Protein AF-A0A7V6NK74-F1 (afdb_monomer)

Nearest PDB structures (foldseek):
  2e28-assembly1_A  TM=9.252E-01  e=3.598E-10  Geobacillus stearothermophilus
  5fbu-assembly1_A  TM=9.248E-01  e=5.656E-10  Listeria monocytogenes serotype 4b str. F2365
  5fbt-assembly1_A  TM=8.851E-01  e=7.324E-10  Listeria monocytogenes serotype 4b str. F2365
  5hv2-assembly1_A  TM=9.355E-01  e=2.059E-09  Listeria monocytogenes
  5hv1-assembly1_A  TM=9.247E-01  e=4.472E-09  Listeria monocytogenes

pLDDT: mean 80.61, std 17.85, range [39.5, 94.06]

Solvent-accessible surface area (backbone atoms only — not comparable to full-atom values): 7538 Å² total; per-residue (Å²): 137,90,80,87,80,83,76,74,73,74,63,70,66,64,67,58,70,73,73,76,75,91,73,60,65,43,83,72,43,53,33,46,53,66,25,61,43,74,44,71,30,33,27,40,64,42,88,51,83,77,42,62,80,69,65,52,73,54,23,27,41,35,31,54,59,80,57,80,67,50,74,81,45,53,89,38,37,55,29,41,38,27,23,50,51,53,84,81,31,74,56,37,52,50,24,57,76,70,71,29,24,18,26,25,39,32,47,94,48,77,86,81,54,57,64,66,41,45,28,38,41,30,12,67,82,10,38,36,27,36,57,60,133

Secondary structure (DSSP, 8-state):
-----------THHHHGGGS--S-EEEEEE-EEEE--EEEEEEEEE-SGGGGGGPPTTPEEEESS--TTHHHHTTT-SEEEESS--TTSHHHHHHHHHT--EEE---S-TTT--TT-EEEEETTTTEEEEE--

Structure (mmCIF, N/CA/C/O backbone):
data_AF-A0A7V6NK74-F1
#
_entry.id   AF-A0A7V6NK74-F1
#
loop_
_atom_site.group_PDB
_atom_site.id
_atom_site.type_symbol
_atom_site.label_atom_id
_atom_site.label_alt_id
_atom_site.label_comp_id
_atom_site.label_asym_id
_atom_site.label_entity_id
_atom_site.label_seq_id
_atom_site.pdbx_PDB_ins_code
_atom_site.Cartn_x
_atom_site.Cartn_y
_atom_site.Cartn_z
_atom_site.occupancy
_atom_site.B_iso_or_equiv
_atom_site.auth_seq_id
_atom_site.auth_comp_id
_atom_site.auth_asym_id
_atom_site.auth_atom_id
_atom_site.pdbx_PDB_model_num
ATOM 1 N N . LEU A 1 1 ? -24.526 -6.956 -35.817 1.00 39.50 1 LEU A N 1
ATOM 2 C CA . LEU A 1 1 ? -23.232 -6.278 -36.028 1.00 39.50 1 LEU A CA 1
ATOM 3 C C . LEU A 1 1 ? -22.996 -5.427 -34.787 1.00 39.50 1 LEU A C 1
ATOM 5 O O . LEU A 1 1 ? -23.604 -4.375 -34.647 1.00 39.50 1 LEU A O 1
ATOM 9 N N . GLU A 1 2 ? -22.285 -5.999 -33.820 1.00 40.97 2 GLU A N 1
ATOM 10 C CA . GLU A 1 2 ? -21.975 -5.400 -32.519 1.00 40.97 2 GLU A CA 1
ATOM 11 C C . GLU A 1 2 ? -20.954 -4.272 -32.681 1.00 40.97 2 GLU A C 1
ATOM 13 O O . GLU A 1 2 ? -19.911 -4.479 -33.297 1.00 40.97 2 GLU A O 1
ATOM 18 N N . ILE A 1 3 ? -21.230 -3.108 -32.092 1.00 43.94 3 ILE A N 1
ATOM 19 C CA . ILE A 1 3 ? -20.191 -2.160 -31.684 1.00 43.94 3 ILE A CA 1
ATOM 20 C C . ILE A 1 3 ? -20.525 -1.739 -30.251 1.00 43.94 3 ILE A C 1
ATOM 22 O O . ILE A 1 3 ? -21.576 -1.166 -29.970 1.00 43.94 3 ILE A O 1
ATOM 26 N N . LEU A 1 4 ? -19.634 -2.146 -29.353 1.00 46.72 4 LEU A N 1
ATOM 27 C CA . LEU A 1 4 ? -19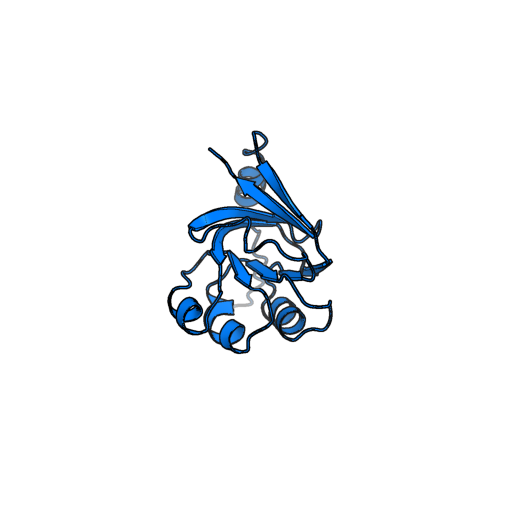.676 -2.008 -27.907 1.00 46.72 4 LEU A CA 1
ATOM 28 C C . LEU A 1 4 ? -19.107 -0.635 -27.530 1.00 46.72 4 LEU A C 1
ATOM 30 O O . LEU A 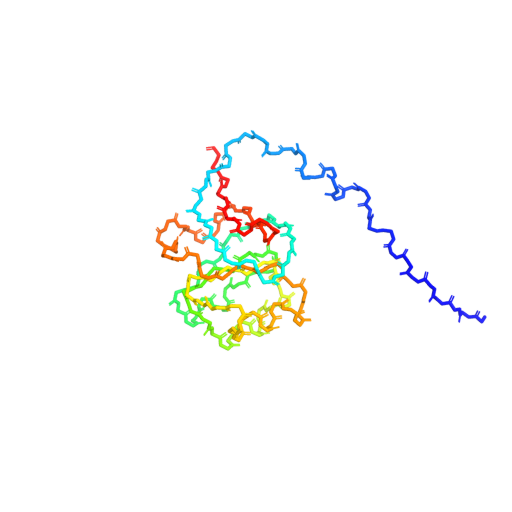1 4 ? -17.902 -0.437 -27.650 1.00 46.72 4 LEU A O 1
ATOM 34 N N . ASP A 1 5 ? -19.931 0.282 -27.026 1.00 42.59 5 ASP A N 1
ATOM 35 C CA . ASP A 1 5 ? -19.442 1.494 -26.354 1.00 42.59 5 ASP A CA 1
ATOM 36 C C . ASP A 1 5 ? -19.778 1.412 -24.861 1.00 42.59 5 ASP A C 1
ATOM 38 O O . ASP A 1 5 ? -20.783 1.916 -24.354 1.00 42.59 5 ASP A O 1
ATOM 42 N N . GLY A 1 6 ? -18.929 0.657 -24.162 1.00 40.50 6 GLY A N 1
ATOM 43 C CA . GLY A 1 6 ? -18.992 0.373 -22.734 1.00 40.50 6 GLY A CA 1
ATOM 44 C C . GLY A 1 6 ? -18.654 1.586 -21.873 1.00 40.50 6 GLY A C 1
ATOM 45 O O . GLY A 1 6 ? -17.680 1.562 -21.120 1.00 40.50 6 GLY A O 1
ATOM 46 N N . ARG A 1 7 ? -19.500 2.621 -21.903 1.00 41.50 7 ARG A N 1
ATOM 47 C CA . ARG A 1 7 ? -19.572 3.593 -20.807 1.00 41.50 7 ARG A CA 1
ATOM 48 C C . ARG A 1 7 ? -20.155 2.884 -19.590 1.00 41.50 7 ARG A C 1
ATOM 50 O O . ARG A 1 7 ? -21.354 2.934 -19.339 1.00 41.50 7 ARG A O 1
ATOM 57 N N . ARG A 1 8 ? -19.287 2.198 -18.839 1.00 42.53 8 ARG A N 1
ATOM 58 C CA . ARG A 1 8 ? -19.567 1.770 -17.467 1.00 42.53 8 ARG A CA 1
ATOM 59 C C . ARG A 1 8 ? -19.880 3.029 -16.665 1.00 42.53 8 ARG A C 1
ATOM 61 O O . ARG A 1 8 ? -18.981 3.720 -16.197 1.00 42.53 8 ARG A O 1
ATOM 68 N N . SER A 1 9 ? -21.166 3.333 -16.542 1.00 45.22 9 SER A N 1
ATOM 69 C CA . SER A 1 9 ? -21.705 4.112 -15.441 1.00 45.22 9 SER A CA 1
ATOM 70 C C . SER A 1 9 ? -21.225 3.435 -14.161 1.00 45.22 9 SER A C 1
ATOM 72 O O . SER A 1 9 ? -21.744 2.384 -13.781 1.00 45.22 9 SER A O 1
ATOM 74 N N . LEU A 1 10 ? -20.172 3.978 -13.550 1.00 48.91 10 LEU A N 1
ATOM 75 C CA . LEU A 1 10 ? -19.812 3.629 -12.182 1.00 48.91 10 LEU A CA 1
ATOM 76 C C . LEU A 1 10 ? -21.086 3.839 -11.350 1.00 48.91 10 LEU A C 1
ATOM 78 O O . LEU A 1 10 ? -21.636 4.944 -11.394 1.00 48.91 10 LEU A O 1
ATOM 82 N N . PRO A 1 11 ? -21.621 2.801 -10.688 1.00 43.78 11 PRO A N 1
ATOM 83 C CA . PRO A 1 11 ? -22.871 2.938 -9.964 1.00 43.78 11 PRO A CA 1
ATOM 84 C C . PRO A 1 11 ? -22.701 4.003 -8.879 1.00 43.78 11 PRO A C 1
ATOM 86 O O . PRO A 1 11 ? -21.741 3.976 -8.103 1.00 43.78 11 PRO A O 1
ATOM 89 N N . CYS A 1 12 ? -23.643 4.947 -8.840 1.00 42.09 12 CYS A N 1
ATOM 90 C CA . CYS A 1 12 ? -23.755 5.987 -7.818 1.00 42.09 12 CYS A CA 1
ATOM 91 C C . CYS A 1 12 ? -23.784 5.422 -6.381 1.00 42.09 12 CYS A C 1
ATOM 93 O O . CYS A 1 12 ? -23.544 6.168 -5.436 1.00 42.09 12 CYS A O 1
ATOM 95 N N . ASP A 1 13 ? -23.983 4.111 -6.215 1.00 42.34 13 ASP A N 1
ATOM 96 C CA . ASP A 1 13 ? -23.877 3.384 -4.948 1.00 42.34 13 ASP A CA 1
ATOM 97 C C . ASP A 1 13 ? -22.502 3.503 -4.266 1.00 42.34 13 ASP A C 1
ATOM 99 O O . ASP A 1 13 ? -22.435 3.570 -3.039 1.00 42.34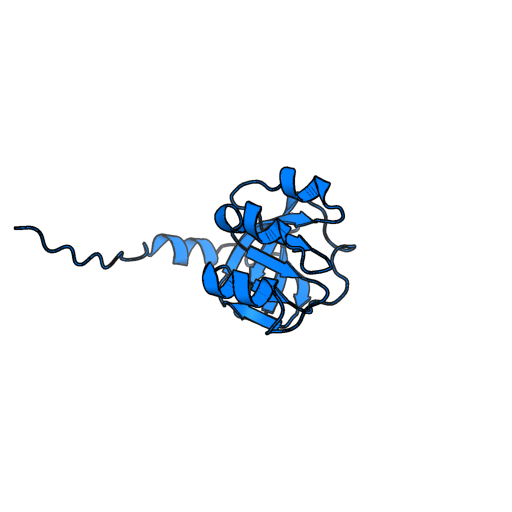 13 ASP A O 1
ATOM 103 N N . LEU A 1 14 ? -21.393 3.609 -5.017 1.00 47.47 14 LEU A N 1
ATOM 104 C CA . LEU A 1 14 ? -20.060 3.730 -4.398 1.00 47.47 14 LEU A CA 1
ATOM 105 C C . LEU A 1 14 ? -19.812 5.128 -3.806 1.00 47.47 14 LEU A C 1
ATOM 107 O O . LEU A 1 14 ? -19.059 5.271 -2.846 1.00 47.47 14 LEU A O 1
ATOM 111 N N . ALA A 1 15 ? -20.467 6.158 -4.349 1.00 41.81 15 ALA A N 1
ATOM 112 C CA . ALA A 1 15 ? -20.391 7.512 -3.808 1.00 41.81 15 ALA A CA 1
ATOM 113 C C . ALA A 1 15 ? -21.139 7.630 -2.466 1.00 41.81 15 ALA A C 1
ATOM 115 O O . ALA A 1 15 ? -20.709 8.391 -1.602 1.00 41.81 15 ALA A O 1
ATOM 116 N N . LEU A 1 16 ? -22.203 6.837 -2.260 1.00 43.19 16 LEU A N 1
ATOM 117 C CA . LEU A 1 16 ? -22.954 6.804 -0.999 1.00 43.19 16 LEU A CA 1
ATOM 118 C C . LEU A 1 16 ? -22.220 6.057 0.126 1.00 43.19 16 LEU A C 1
ATOM 120 O O . LEU A 1 16 ? -22.329 6.452 1.286 1.00 43.19 16 LEU A O 1
ATOM 124 N N . ALA A 1 17 ? -21.425 5.031 -0.194 1.00 44.06 17 ALA A N 1
ATOM 125 C CA . ALA A 1 17 ? -20.652 4.289 0.810 1.00 44.06 17 ALA A CA 1
ATOM 126 C C . ALA A 1 17 ? -19.568 5.146 1.504 1.00 44.06 17 ALA A C 1
ATOM 128 O O . ALA A 1 17 ? -19.104 4.810 2.592 1.00 44.06 17 ALA A O 1
ATOM 129 N N . LEU A 1 18 ? -19.168 6.271 0.899 1.00 47.38 18 LEU A N 1
ATOM 130 C CA . LEU A 1 18 ? -18.105 7.145 1.408 1.00 47.38 18 LEU A CA 1
ATOM 131 C C . LEU A 1 18 ? -18.585 8.207 2.412 1.00 47.38 18 LEU A C 1
ATOM 133 O O . LEU A 1 18 ? -17.745 8.898 2.990 1.00 47.38 18 LEU A O 1
ATOM 137 N N . ALA A 1 19 ? -19.896 8.332 2.642 1.00 44.62 19 ALA A N 1
ATOM 138 C CA . ALA A 1 19 ? -20.473 9.364 3.507 1.00 44.62 19 ALA A CA 1
ATOM 139 C C . ALA A 1 19 ? -20.773 8.901 4.951 1.00 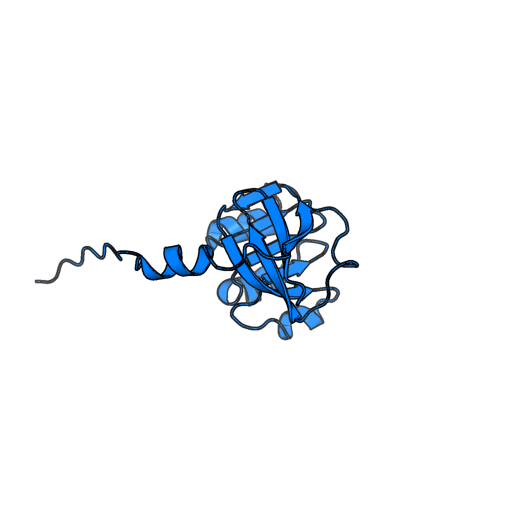44.62 19 ALA A C 1
ATOM 141 O O . ALA A 1 19 ? -21.249 9.701 5.747 1.00 44.62 19 ALA A O 1
ATOM 142 N N . GLN A 1 20 ? -20.521 7.634 5.317 1.00 43.72 20 GLN A N 1
ATOM 143 C CA . GLN A 1 20 ? -21.016 7.062 6.586 1.00 43.72 20 GLN A CA 1
ATOM 144 C C . GLN A 1 20 ? -19.981 6.832 7.707 1.00 43.72 20 GLN A C 1
ATOM 146 O O . GLN A 1 20 ? -20.337 6.258 8.730 1.00 43.72 20 GLN A O 1
ATOM 151 N N . HIS A 1 21 ? -18.740 7.319 7.605 1.00 46.09 21 HIS A N 1
ATOM 152 C CA . HIS A 1 21 ? -17.765 7.213 8.711 1.00 46.09 21 HIS A CA 1
ATOM 153 C C . HIS A 1 21 ? -17.121 8.564 9.065 1.00 46.09 21 HIS A C 1
ATOM 155 O O . HIS A 1 21 ? -15.915 8.749 8.928 1.00 46.09 21 HIS A O 1
ATOM 161 N N . GLU A 1 22 ? -17.931 9.515 9.538 1.00 44.38 22 GLU A N 1
ATOM 162 C CA . GLU A 1 22 ? -17.468 10.777 10.154 1.00 44.38 22 GLU A CA 1
ATOM 163 C C . GLU A 1 22 ? -17.257 10.688 11.683 1.00 44.38 22 GLU A C 1
ATOM 165 O O . GLU A 1 22 ? -17.160 11.699 12.369 1.00 44.38 22 GLU A O 1
ATOM 170 N N . GLY A 1 23 ? -17.123 9.493 12.261 1.00 46.78 23 GLY A N 1
ATOM 171 C CA . GLY A 1 23 ? -16.894 9.342 13.702 1.00 46.78 23 GLY A CA 1
ATOM 172 C C . GLY A 1 23 ? -15.652 8.517 14.016 1.00 46.78 23 GLY A C 1
ATOM 173 O O . GLY A 1 23 ? -15.742 7.300 13.984 1.00 46.78 23 GLY A O 1
ATOM 174 N N . LYS A 1 24 ? -14.541 9.181 14.382 1.00 58.28 24 LYS A N 1
ATOM 175 C CA . LYS A 1 24 ? -13.261 8.623 14.896 1.00 58.28 24 LYS A CA 1
ATOM 176 C C . LYS A 1 24 ? -12.304 7.949 13.895 1.00 58.28 24 LYS A C 1
ATOM 178 O O . LYS A 1 24 ? -11.711 6.913 14.188 1.00 58.28 24 LYS A O 1
ATOM 183 N N . ALA A 1 25 ? -12.048 8.585 12.756 1.00 70.38 25 ALA A N 1
ATOM 184 C CA . ALA A 1 25 ? -10.854 8.253 11.981 1.00 70.38 25 ALA A CA 1
ATOM 185 C C . ALA A 1 25 ? -9.628 8.959 12.601 1.00 70.38 25 ALA A C 1
ATOM 187 O O . ALA A 1 25 ? -9.565 10.189 12.604 1.00 70.38 25 ALA A O 1
ATOM 188 N N . ASN A 1 26 ? -8.672 8.205 13.151 1.00 85.06 26 ASN A N 1
ATOM 189 C CA . ASN A 1 26 ? -7.445 8.768 13.719 1.00 85.06 26 ASN A CA 1
ATOM 190 C C . ASN A 1 26 ? -6.406 8.975 12.615 1.00 85.06 26 ASN A C 1
ATOM 192 O O . ASN A 1 26 ? -6.142 8.077 11.816 1.00 85.06 26 ASN A O 1
ATOM 196 N N . PHE A 1 27 ? -5.802 10.160 12.575 1.00 88.19 27 PHE A N 1
ATOM 197 C CA . PHE A 1 27 ? -4.690 10.433 11.671 1.00 88.19 27 PHE A CA 1
ATOM 198 C C . PHE A 1 27 ? -3.476 9.585 12.062 1.00 88.19 27 PHE A C 1
ATOM 200 O O . PHE A 1 27 ? -3.055 9.632 13.216 1.00 88.19 27 PHE A O 1
ATOM 207 N N . ILE A 1 28 ? -2.933 8.823 11.108 1.00 89.75 28 ILE A N 1
ATOM 208 C CA . ILE A 1 28 ? -1.701 8.047 11.301 1.00 89.75 28 ILE A CA 1
ATOM 209 C C . ILE A 1 28 ? -0.536 8.807 10.683 1.00 89.75 28 ILE A C 1
ATOM 211 O O . ILE A 1 28 ? 0.418 9.173 11.357 1.00 89.75 28 ILE A O 1
ATOM 215 N N . THR A 1 29 ? -0.613 9.045 9.375 1.00 92.44 29 THR A N 1
ATOM 216 C CA . THR A 1 29 ? 0.479 9.664 8.631 1.00 92.44 29 THR A CA 1
ATOM 217 C C . THR A 1 29 ? -0.015 10.320 7.344 1.00 92.44 29 THR A C 1
ATOM 219 O O . THR A 1 29 ? -1.134 10.081 6.880 1.00 92.44 29 THR A O 1
ATOM 222 N N . SER A 1 30 ? 0.849 11.140 6.757 1.00 92.25 30 SER A N 1
ATOM 223 C CA . SER A 1 30 ? 0.679 11.750 5.446 1.00 92.25 30 SER A CA 1
ATOM 224 C C . SER A 1 30 ? 1.955 11.627 4.620 1.00 92.25 30 SER A C 1
ATOM 226 O O . SER A 1 30 ? 3.055 11.672 5.169 1.00 92.25 30 SER A O 1
ATOM 228 N N . GLY A 1 31 ? 1.817 11.553 3.301 1.00 92.25 31 GLY A N 1
ATOM 229 C CA . GLY A 1 31 ? 2.933 11.495 2.367 1.00 92.25 31 GLY A CA 1
ATOM 230 C C . GLY A 1 31 ? 2.570 12.030 0.987 1.00 92.25 31 GLY A C 1
ATOM 231 O O . GLY A 1 31 ? 1.578 12.731 0.789 1.00 92.25 31 GLY A O 1
ATOM 232 N N . TYR A 1 32 ? 3.396 11.689 0.008 1.00 92.44 32 TYR A N 1
ATOM 233 C CA . TYR A 1 32 ? 3.238 12.118 -1.371 1.00 92.44 32 TYR A CA 1
ATOM 234 C C . TYR A 1 32 ? 2.289 11.197 -2.129 1.00 92.44 32 TYR A C 1
ATOM 236 O O . TYR A 1 32 ? 2.542 10.001 -2.278 1.00 92.44 32 TYR A O 1
ATOM 244 N N . SER A 1 33 ? 1.222 11.778 -2.665 1.00 93.50 33 SER A N 1
ATOM 245 C CA . SER A 1 33 ? 0.324 11.091 -3.587 1.00 93.50 33 SER A CA 1
ATOM 246 C C . SER A 1 33 ? 1.012 10.803 -4.921 1.00 93.50 33 SER A C 1
ATOM 248 O O . SER A 1 33 ? 1.576 11.701 -5.551 1.00 93.50 33 SER A O 1
ATOM 250 N N . VAL A 1 34 ? 0.937 9.551 -5.372 1.00 92.38 34 VAL A N 1
ATOM 251 C CA . VAL A 1 34 ? 1.368 9.145 -6.717 1.00 92.38 34 VAL A CA 1
ATOM 252 C C . VAL A 1 34 ? 0.166 8.977 -7.640 1.00 92.38 34 VAL A C 1
ATOM 254 O O . VAL A 1 34 ? 0.175 9.475 -8.768 1.00 92.38 34 VAL A O 1
ATOM 257 N N . VAL A 1 35 ? -0.841 8.248 -7.160 1.00 93.81 35 VAL A N 1
ATOM 258 C CA . VAL A 1 35 ? -2.101 7.966 -7.852 1.00 93.81 35 VAL A CA 1
ATOM 259 C C . VAL A 1 35 ? -3.220 8.272 -6.874 1.00 93.81 35 VAL A C 1
ATOM 261 O O . VAL A 1 35 ? -3.259 7.697 -5.787 1.00 93.81 35 VAL A O 1
ATOM 264 N N . GLY A 1 36 ? -4.109 9.186 -7.258 1.00 91.94 36 GLY A N 1
ATOM 265 C CA . GLY A 1 36 ? -5.232 9.608 -6.428 1.00 91.94 36 GLY A CA 1
ATOM 266 C C . GLY A 1 36 ? -6.302 8.528 -6.271 1.00 91.94 36 GLY A C 1
ATOM 267 O O . GLY A 1 36 ? -6.372 7.560 -7.027 1.00 91.94 36 GLY A O 1
ATOM 268 N N . GLY A 1 37 ? -7.176 8.726 -5.291 1.00 91.25 37 GLY A N 1
ATOM 269 C CA . GLY A 1 37 ? -8.281 7.822 -5.000 1.00 91.25 37 GLY A CA 1
ATOM 270 C C . GLY A 1 37 ? -8.361 7.459 -3.525 1.00 91.25 37 GLY A C 1
ATOM 271 O O . GLY A 1 37 ? -7.373 7.481 -2.797 1.00 91.25 37 GLY A O 1
ATOM 272 N N . ARG A 1 38 ? -9.569 7.102 -3.091 1.00 90.31 38 ARG A N 1
ATOM 273 C CA . ARG A 1 38 ? -9.850 6.713 -1.711 1.00 90.31 38 ARG A CA 1
ATOM 274 C C . ARG A 1 38 ? -10.234 5.245 -1.649 1.00 90.31 38 ARG A C 1
ATOM 276 O O . ARG A 1 38 ? -11.060 4.784 -2.446 1.00 90.31 38 ARG A O 1
ATOM 283 N N . ARG A 1 39 ? -9.624 4.507 -0.727 1.00 92.25 39 ARG A N 1
ATOM 284 C CA . ARG A 1 39 ? -9.908 3.090 -0.481 1.00 92.25 39 ARG A CA 1
ATOM 285 C C . ARG A 1 39 ? -9.935 2.815 1.008 1.00 92.25 39 ARG A C 1
ATOM 287 O O . ARG A 1 39 ? -9.184 3.406 1.778 1.00 92.25 39 ARG A O 1
ATOM 294 N N . VAL A 1 40 ? -10.826 1.916 1.391 1.00 89.94 40 VAL A N 1
ATOM 295 C CA . VAL A 1 40 ? -10.979 1.444 2.763 1.00 89.94 40 VAL A CA 1
ATOM 296 C C . VAL A 1 40 ? -10.748 -0.053 2.739 1.00 89.94 40 VAL A C 1
ATOM 298 O O . VAL A 1 40 ? -11.271 -0.740 1.863 1.00 89.94 40 VAL A O 1
ATOM 301 N N . GLY A 1 41 ? -9.956 -0.545 3.679 1.00 90.44 41 GLY A N 1
ATOM 302 C CA . GLY A 1 41 ? -9.676 -1.964 3.776 1.00 90.44 41 GLY A CA 1
ATOM 303 C C . GLY A 1 41 ? -8.750 -2.288 4.938 1.00 90.44 41 GLY A C 1
ATOM 304 O O . GLY A 1 41 ? -8.181 -1.383 5.557 1.00 90.44 41 GLY A O 1
ATOM 305 N N . PRO A 1 42 ? -8.596 -3.580 5.247 1.00 92.94 42 PRO A N 1
ATOM 306 C CA . PRO A 1 42 ? -7.610 -4.026 6.213 1.00 92.94 42 PRO A CA 1
ATOM 307 C C . PRO A 1 42 ? -6.201 -3.740 5.684 1.00 92.94 42 PRO A C 1
ATOM 309 O O . PRO A 1 42 ? -5.887 -4.002 4.519 1.00 92.94 42 PRO A O 1
ATOM 312 N N . VAL A 1 43 ? -5.342 -3.202 6.545 1.00 93.56 43 VAL A N 1
ATOM 313 C CA . VAL A 1 43 ? -3.940 -2.956 6.217 1.00 93.56 43 VAL A CA 1
ATOM 314 C C . VAL A 1 43 ? -3.125 -4.231 6.383 1.00 93.56 43 VAL A C 1
ATOM 316 O O . VAL A 1 43 ? -3.299 -4.975 7.346 1.00 93.56 43 VAL A O 1
ATOM 319 N N . ARG A 1 44 ? -2.197 -4.491 5.470 1.00 93.75 44 ARG A N 1
ATOM 320 C CA . ARG A 1 44 ? -1.217 -5.571 5.567 1.00 93.75 44 ARG A CA 1
ATOM 321 C C . ARG A 1 44 ? 0.167 -4.955 5.673 1.00 93.75 44 ARG A C 1
ATOM 323 O O . ARG A 1 44 ? 0.688 -4.426 4.696 1.00 93.75 44 ARG A O 1
ATOM 330 N N . VAL A 1 45 ? 0.752 -5.031 6.863 1.00 92.75 45 VAL A N 1
ATOM 331 C CA . VAL A 1 45 ? 2.121 -4.582 7.127 1.00 92.75 45 VAL A CA 1
ATOM 332 C C . VAL A 1 45 ? 3.080 -5.657 6.637 1.00 92.75 45 VAL A C 1
ATOM 334 O O . VAL A 1 45 ? 3.030 -6.795 7.107 1.00 92.75 45 VAL A O 1
ATOM 337 N N . ILE A 1 46 ? 3.954 -5.285 5.711 1.00 90.69 46 ILE A N 1
ATOM 338 C CA . ILE A 1 46 ? 5.006 -6.136 5.169 1.00 90.69 46 ILE A CA 1
ATOM 339 C C . ILE A 1 46 ? 6.330 -5.745 5.814 1.00 90.69 46 ILE A C 1
ATOM 341 O O . ILE A 1 46 ? 6.822 -4.631 5.618 1.00 90.69 46 ILE A O 1
ATOM 345 N N . ARG A 1 47 ? 6.910 -6.667 6.586 1.00 85.88 47 ARG A N 1
ATOM 346 C CA . ARG A 1 47 ? 8.217 -6.484 7.238 1.00 85.88 47 ARG A CA 1
ATOM 347 C C . ARG A 1 47 ? 9.277 -7.429 6.683 1.00 85.88 47 ARG A C 1
ATOM 349 O O . ARG A 1 47 ? 10.462 -7.122 6.778 1.00 85.88 47 ARG A O 1
ATOM 356 N N . ARG A 1 48 ? 8.869 -8.581 6.148 1.00 83.69 48 ARG A N 1
ATOM 357 C CA . ARG A 1 48 ? 9.748 -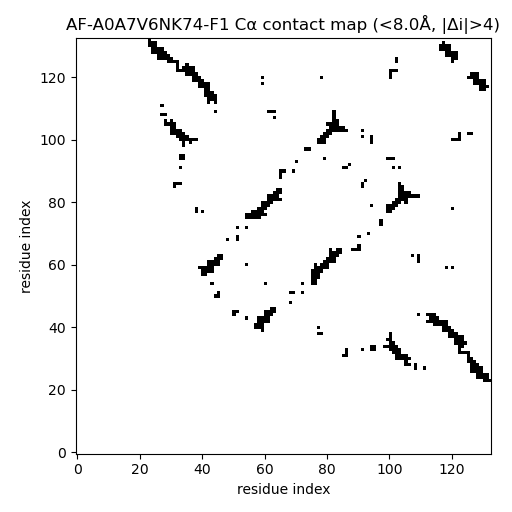9.604 5.563 1.00 83.69 48 ARG A CA 1
ATOM 358 C C . ARG A 1 48 ? 9.186 -10.092 4.232 1.00 83.69 48 ARG A C 1
ATOM 360 O O . ARG A 1 48 ? 7.976 -10.053 4.038 1.00 83.69 48 ARG A O 1
ATOM 367 N N . ASP A 1 49 ? 10.040 -10.645 3.374 1.00 78.81 49 ASP A N 1
ATOM 368 C CA . ASP A 1 49 ? 9.635 -11.186 2.065 1.00 78.81 49 ASP A CA 1
ATOM 369 C C . ASP A 1 49 ? 8.555 -12.289 2.182 1.00 78.81 49 ASP A C 1
ATOM 371 O O . ASP A 1 49 ? 7.641 -12.414 1.372 1.00 78.81 49 ASP A O 1
ATOM 375 N N . ASN A 1 50 ? 8.547 -13.048 3.281 1.00 82.50 50 ASN A N 1
ATOM 376 C CA . ASN A 1 50 ? 7.518 -14.071 3.495 1.00 82.50 50 ASN A CA 1
ATOM 377 C C . ASN A 1 50 ? 6.107 -13.497 3.771 1.00 82.50 50 ASN A C 1
ATOM 379 O O . ASN A 1 50 ? 5.114 -14.218 3.657 1.00 82.50 50 ASN A O 1
ATOM 383 N N . ASP A 1 51 ? 5.990 -12.212 4.126 1.00 84.94 51 ASP A N 1
ATOM 384 C CA . ASP A 1 51 ? 4.694 -11.589 4.419 1.00 84.94 51 ASP A CA 1
ATOM 385 C C . ASP A 1 51 ? 3.877 -11.344 3.137 1.00 84.94 51 ASP A C 1
ATOM 387 O O . ASP A 1 51 ? 2.643 -11.338 3.191 1.00 84.94 51 ASP A O 1
ATOM 391 N N . TRP A 1 52 ? 4.528 -11.218 1.971 1.00 84.75 52 TRP A N 1
ATOM 392 C CA . TRP A 1 52 ? 3.854 -10.991 0.684 1.00 84.75 52 TRP A CA 1
ATOM 393 C C . TRP A 1 52 ? 2.942 -12.151 0.283 1.00 84.75 52 TRP A C 1
ATOM 395 O O . TRP A 1 52 ? 1.867 -11.937 -0.276 1.00 84.75 52 TRP A O 1
ATOM 405 N N . ALA A 1 53 ? 3.314 -13.384 0.637 1.00 85.56 53 ALA A N 1
ATOM 406 C CA . ALA A 1 53 ? 2.488 -14.566 0.396 1.00 85.56 53 ALA A CA 1
ATOM 407 C C . ALA A 1 53 ? 1.167 -14.542 1.189 1.00 85.56 53 ALA A C 1
ATOM 409 O O . ALA A 1 53 ? 0.196 -15.188 0.796 1.00 85.56 53 ALA A O 1
ATOM 410 N N . SER A 1 54 ? 1.122 -13.788 2.291 1.00 86.56 54 SER A N 1
ATOM 411 C CA . SER A 1 54 ? -0.051 -13.676 3.164 1.00 86.56 54 SER A CA 1
ATOM 412 C C . SER A 1 54 ? -0.997 -12.535 2.774 1.00 86.56 54 SER A C 1
ATOM 414 O O . SER A 1 54 ? -2.030 -12.364 3.426 1.00 86.56 54 SER A O 1
ATOM 416 N N . VAL A 1 55 ? -0.660 -11.752 1.742 1.00 89.75 55 VAL A N 1
ATOM 417 C CA . VAL A 1 55 ? -1.502 -10.658 1.241 1.00 89.75 55 VAL A CA 1
ATOM 418 C C . VAL A 1 55 ? -2.789 -11.228 0.655 1.00 89.75 55 VAL A C 1
ATOM 420 O O . VAL A 1 55 ? -2.767 -12.071 -0.251 1.00 89.75 55 VAL A O 1
ATOM 423 N N . LYS A 1 56 ? -3.923 -10.744 1.161 1.00 89.94 56 LYS A N 1
ATOM 424 C CA . LYS A 1 56 ? -5.247 -11.136 0.673 1.00 89.94 56 LYS A CA 1
ATOM 425 C C . LYS A 1 56 ? -5.795 -10.127 -0.342 1.00 89.94 56 LYS A C 1
ATOM 427 O O . LYS A 1 56 ? -5.381 -8.967 -0.358 1.00 89.94 56 LYS A O 1
ATOM 432 N N . PRO A 1 57 ? -6.743 -10.552 -1.194 1.00 89.06 57 PRO A N 1
ATOM 433 C CA . PRO A 1 57 ? -7.464 -9.634 -2.061 1.00 89.06 57 PRO A CA 1
ATOM 434 C C . PRO A 1 57 ? -8.224 -8.581 -1.250 1.00 89.06 57 PRO A C 1
ATOM 436 O O . PRO A 1 57 ? -8.854 -8.917 -0.247 1.00 89.06 57 PRO A O 1
ATOM 439 N N . GLY A 1 58 ? -8.188 -7.323 -1.687 1.00 88.62 58 GLY A N 1
ATOM 440 C CA . GLY A 1 58 ? -8.889 -6.227 -1.010 1.00 88.62 58 GLY A CA 1
ATOM 441 C C . GLY A 1 58 ? -8.131 -5.581 0.152 1.00 88.62 58 GLY A C 1
ATOM 442 O O . GLY A 1 58 ? -8.671 -4.679 0.788 1.00 88.62 58 GLY A O 1
ATOM 443 N N . GLU A 1 59 ? -6.897 -6.008 0.436 1.00 93.62 59 GLU A N 1
ATOM 444 C CA . GLU A 1 59 ? -6.067 -5.393 1.478 1.00 93.62 59 GLU A CA 1
ATOM 445 C C . GLU A 1 59 ? -5.313 -4.156 0.951 1.00 93.62 59 GLU A C 1
ATOM 447 O O . GLU A 1 59 ? -5.040 -4.017 -0.248 1.00 93.62 59 GLU A O 1
ATOM 452 N N . ILE A 1 60 ? -4.964 -3.251 1.868 1.00 94.06 60 ILE A N 1
ATOM 453 C CA . ILE A 1 60 ? -4.060 -2.124 1.617 1.00 94.06 60 ILE A CA 1
ATOM 454 C C . ILE A 1 60 ? -2.674 -2.535 2.098 1.00 94.06 60 ILE A C 1
ATOM 456 O O . ILE A 1 60 ? -2.486 -2.811 3.280 1.00 94.06 60 ILE A O 1
ATOM 460 N N . VAL A 1 61 ? -1.691 -2.585 1.206 1.00 93.81 61 VAL A N 1
ATOM 461 C CA . VAL A 1 61 ? -0.332 -2.990 1.578 1.00 93.81 61 VAL A CA 1
ATOM 462 C C . VAL A 1 61 ? 0.448 -1.801 2.113 1.00 93.81 61 VAL A C 1
ATOM 464 O O . VAL A 1 61 ? 0.489 -0.744 1.487 1.00 93.81 61 VAL A O 1
ATOM 467 N N . ALA A 1 62 ? 1.098 -2.003 3.256 1.00 93.00 62 ALA A N 1
ATOM 468 C CA . ALA A 1 62 ? 2.002 -1.055 3.877 1.00 93.00 62 ALA A CA 1
ATOM 469 C C . ALA A 1 62 ? 3.407 -1.660 3.980 1.00 93.00 62 ALA A C 1
ATOM 471 O O . ALA A 1 62 ? 3.574 -2.726 4.573 1.00 93.00 62 ALA A O 1
ATOM 472 N N . CYS A 1 63 ? 4.421 -0.998 3.423 1.00 91.62 63 CYS A N 1
ATOM 473 C CA . CYS A 1 63 ? 5.801 -1.494 3.447 1.00 91.62 63 CYS A CA 1
ATOM 474 C C . CYS A 1 63 ? 6.824 -0.373 3.679 1.00 91.62 63 CYS A C 1
ATOM 476 O O . CYS A 1 63 ? 6.568 0.793 3.380 1.00 91.62 63 CYS A O 1
ATOM 478 N N . SER A 1 64 ? 8.000 -0.709 4.225 1.00 88.69 64 SER A N 1
ATOM 479 C CA . SER A 1 64 ? 9.018 0.314 4.527 1.00 88.69 64 SER A CA 1
ATOM 480 C C . SER A 1 64 ? 9.682 0.820 3.259 1.00 88.69 64 SER A C 1
ATOM 482 O O . SER A 1 64 ? 9.878 2.016 3.069 1.00 88.69 64 SER A O 1
ATOM 484 N N . MET A 1 65 ? 10.032 -0.119 2.386 1.00 80.81 65 MET A N 1
ATOM 485 C CA . MET A 1 65 ? 10.771 0.125 1.161 1.00 80.81 65 MET A CA 1
ATOM 486 C C . MET A 1 65 ? 10.088 -0.597 0.006 1.00 80.81 65 MET A C 1
ATOM 488 O O . MET A 1 65 ? 9.277 -1.503 0.194 1.00 80.81 65 MET A O 1
ATOM 492 N N . THR A 1 66 ? 10.401 -0.164 -1.210 1.00 74.31 66 THR A N 1
ATOM 493 C CA . THR A 1 66 ? 9.903 -0.820 -2.412 1.00 74.31 66 THR A CA 1
ATOM 494 C C . THR A 1 66 ? 10.562 -2.187 -2.594 1.00 74.31 66 THR A C 1
ATOM 496 O O . THR A 1 66 ? 11.782 -2.257 -2.730 1.00 74.31 66 THR A O 1
ATOM 499 N N . SER A 1 67 ? 9.747 -3.240 -2.682 1.00 79.19 67 SER A N 1
ATOM 500 C CA . SER A 1 67 ? 10.191 -4.590 -3.047 1.00 79.19 67 SER A CA 1
ATOM 501 C C . SER A 1 67 ? 9.659 -4.984 -4.433 1.00 79.19 67 SER A C 1
ATOM 503 O O . SER A 1 67 ? 8.539 -4.605 -4.785 1.00 79.19 67 SER A O 1
ATOM 505 N N . PRO A 1 68 ? 10.406 -5.772 -5.227 1.00 80.19 68 PRO A N 1
ATOM 506 C CA . PRO A 1 68 ? 9.926 -6.318 -6.503 1.00 80.19 68 PRO A CA 1
ATOM 507 C C . PRO A 1 68 ? 8.675 -7.195 -6.349 1.00 80.19 68 PRO A C 1
ATOM 509 O O . PRO A 1 68 ? 7.856 -7.285 -7.259 1.00 80.19 68 PRO A O 1
ATOM 512 N N . GLU A 1 69 ? 8.501 -7.803 -5.174 1.00 83.62 69 GLU A N 1
ATOM 513 C CA . GLU A 1 69 ? 7.388 -8.703 -4.859 1.00 83.62 69 GLU A CA 1
ATOM 514 C C . GLU A 1 69 ? 6.017 -8.017 -4.905 1.00 83.62 69 GLU A C 1
ATOM 516 O O . GLU A 1 69 ? 5.013 -8.702 -5.115 1.00 83.62 69 GLU A O 1
ATOM 521 N N . VAL A 1 70 ? 5.970 -6.676 -4.842 1.00 84.31 70 VAL A N 1
ATOM 522 C CA . VAL A 1 70 ? 4.748 -5.884 -5.073 1.00 84.31 70 VAL A CA 1
ATOM 523 C C . VAL A 1 70 ? 4.058 -6.315 -6.365 1.00 84.31 70 VAL A C 1
ATOM 525 O O . VAL A 1 70 ? 2.844 -6.477 -6.367 1.00 84.31 70 VAL A O 1
ATOM 528 N N . VAL A 1 71 ? 4.813 -6.583 -7.438 1.00 86.50 71 VAL A N 1
ATOM 529 C CA . VAL A 1 71 ? 4.268 -6.981 -8.751 1.00 86.50 71 VAL A CA 1
ATOM 530 C C . VAL A 1 71 ? 3.409 -8.245 -8.658 1.00 86.50 71 VAL A C 1
ATOM 532 O O . VAL A 1 71 ? 2.446 -8.404 -9.399 1.00 86.50 71 VAL A O 1
ATOM 535 N N . THR A 1 72 ? 3.714 -9.147 -7.726 1.00 86.81 72 THR A N 1
ATOM 536 C CA . THR A 1 72 ? 2.982 -10.414 -7.579 1.00 86.81 72 THR A CA 1
ATOM 537 C C . THR A 1 72 ? 1.657 -10.261 -6.831 1.00 86.81 72 THR A C 1
ATOM 539 O O . THR A 1 72 ? 0.762 -11.103 -6.959 1.00 86.81 72 THR A O 1
ATOM 542 N N . VAL A 1 73 ? 1.521 -9.198 -6.034 1.00 89.06 73 VAL A N 1
ATOM 543 C CA . VAL A 1 73 ? 0.329 -8.922 -5.220 1.00 89.06 73 VAL A CA 1
ATOM 544 C C . VAL A 1 73 ? -0.470 -7.725 -5.722 1.00 89.06 73 VAL A C 1
ATOM 546 O O . VAL A 1 73 ? -1.603 -7.553 -5.291 1.00 89.06 73 VAL A O 1
ATOM 549 N N . VAL A 1 74 ? 0.087 -6.920 -6.630 1.00 87.31 74 VAL A N 1
ATOM 550 C CA . VAL A 1 74 ? -0.496 -5.653 -7.095 1.00 87.31 74 VAL A CA 1
ATOM 551 C C . VAL A 1 74 ? -1.914 -5.834 -7.643 1.00 87.31 74 VAL A C 1
ATOM 553 O O . VAL A 1 74 ? -2.789 -5.039 -7.341 1.00 87.31 74 VAL A O 1
ATOM 556 N N . ASP A 1 75 ? -2.182 -6.939 -8.339 1.00 86.62 75 ASP A N 1
ATOM 557 C CA . ASP A 1 75 ? -3.511 -7.273 -8.872 1.00 86.62 75 ASP A CA 1
ATOM 558 C C . ASP A 1 75 ? -4.561 -7.561 -7.776 1.00 86.62 75 ASP A C 1
ATOM 560 O O . ASP A 1 75 ? -5.760 -7.388 -7.972 1.00 86.62 75 ASP A O 1
ATOM 564 N N . ARG A 1 76 ? -4.112 -7.980 -6.587 1.00 89.25 76 ARG A N 1
ATOM 565 C CA . ARG A 1 76 ? -4.977 -8.358 -5.458 1.00 89.25 76 ARG A CA 1
ATOM 566 C C . ARG A 1 76 ? -5.267 -7.189 -4.517 1.00 89.25 76 ARG A C 1
ATOM 568 O O . ARG A 1 76 ? -6.283 -7.202 -3.822 1.00 89.25 76 ARG A O 1
ATOM 575 N N . ILE A 1 77 ? -4.380 -6.205 -4.445 1.00 92.56 77 ILE A N 1
ATOM 576 C CA . ILE A 1 77 ? -4.465 -5.123 -3.460 1.00 92.56 77 ILE A CA 1
ATOM 577 C C . ILE A 1 77 ? -5.321 -3.975 -3.979 1.00 92.56 77 ILE A C 1
ATOM 579 O O . ILE A 1 77 ? -5.434 -3.739 -5.177 1.00 92.56 77 ILE A O 1
ATOM 583 N N . VAL A 1 78 ? -5.904 -3.218 -3.056 1.00 92.50 78 VAL A N 1
ATOM 584 C CA . VAL A 1 78 ? -6.700 -2.030 -3.406 1.00 92.50 78 VAL A CA 1
ATOM 585 C C . VAL A 1 78 ? -5.956 -0.728 -3.150 1.00 92.50 78 VAL A C 1
ATOM 587 O O . VAL A 1 78 ? -6.404 0.316 -3.609 1.00 92.50 78 VAL A O 1
ATOM 590 N N . GLY A 1 79 ? -4.830 -0.767 -2.441 1.00 93.31 79 GLY A N 1
ATOM 591 C CA . GLY A 1 79 ? -4.037 0.415 -2.125 1.00 93.31 79 GLY 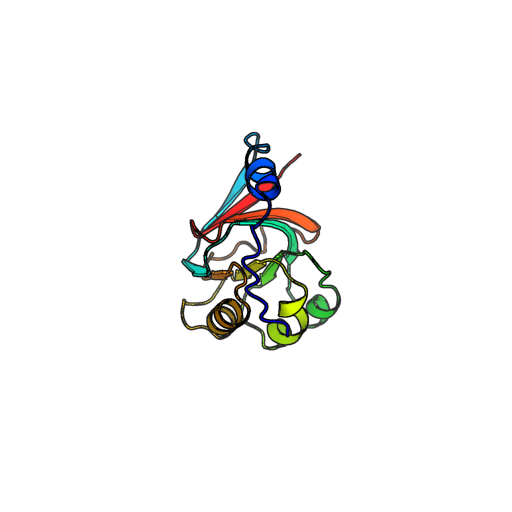A CA 1
ATOM 592 C C . GLY A 1 79 ? -2.621 0.058 -1.701 1.00 93.31 79 GLY A C 1
ATOM 593 O O . GLY A 1 79 ? -2.370 -1.045 -1.209 1.00 93.31 79 GLY A O 1
ATOM 594 N N . LEU A 1 80 ? -1.711 1.012 -1.876 1.00 93.06 80 LEU A N 1
ATOM 595 C CA . LEU A 1 80 ? -0.305 0.875 -1.517 1.00 93.06 80 LEU A CA 1
ATOM 596 C C . LEU A 1 80 ? 0.160 2.094 -0.717 1.00 93.06 80 LEU A C 1
ATOM 598 O O . LEU A 1 80 ? -0.078 3.234 -1.112 1.00 93.06 80 LEU A O 1
ATOM 602 N N . ILE A 1 81 ? 0.844 1.861 0.399 1.00 93.00 81 ILE A N 1
ATOM 603 C CA . ILE A 1 81 ? 1.471 2.923 1.181 1.00 93.00 81 ILE A CA 1
ATOM 604 C C . ILE A 1 81 ? 2.899 2.553 1.577 1.00 93.00 81 ILE A C 1
ATOM 606 O O . ILE A 1 81 ? 3.168 1.433 2.009 1.00 93.00 81 ILE A O 1
ATOM 610 N N . ILE A 1 82 ? 3.828 3.495 1.402 1.00 92.38 82 ILE A N 1
ATOM 611 C CA . ILE A 1 82 ? 5.261 3.249 1.595 1.00 92.38 82 ILE A CA 1
ATOM 612 C C . ILE A 1 82 ? 5.891 4.311 2.491 1.00 92.38 82 ILE A C 1
ATOM 614 O O . ILE A 1 82 ? 5.713 5.511 2.265 1.00 92.38 82 ILE A O 1
ATOM 618 N N . GLU A 1 83 ? 6.666 3.865 3.482 1.00 92.38 83 GLU A N 1
ATOM 619 C CA . GLU A 1 83 ? 7.398 4.744 4.406 1.00 92.38 83 GLU A CA 1
ATOM 620 C C . GLU A 1 83 ? 8.470 5.554 3.678 1.00 92.38 83 GLU A C 1
ATOM 622 O O . GLU A 1 83 ? 8.463 6.785 3.711 1.00 92.38 83 GLU A O 1
ATOM 627 N N . GLN A 1 84 ? 9.376 4.859 2.984 1.00 88.44 84 GLN A N 1
ATOM 628 C CA . GLN A 1 84 ? 10.486 5.445 2.245 1.00 88.44 84 GLN A CA 1
ATOM 629 C C . GLN A 1 84 ? 10.337 5.205 0.747 1.00 88.44 84 GLN A C 1
ATOM 631 O O . GLN A 1 84 ? 10.354 4.083 0.239 1.00 88.44 84 GLN A O 1
ATOM 636 N N . GLY A 1 85 ? 10.227 6.306 0.018 1.00 85.38 85 GLY A N 1
ATOM 637 C CA . GLY A 1 85 ? 10.115 6.306 -1.428 1.00 85.38 85 GLY A CA 1
ATOM 638 C C . GLY A 1 85 ? 9.863 7.714 -1.941 1.00 85.38 85 GLY A C 1
ATOM 639 O O . GLY A 1 85 ? 9.458 8.601 -1.194 1.00 85.38 85 GLY A O 1
ATOM 640 N N . GLY A 1 86 ? 10.118 7.912 -3.229 1.00 86.81 86 GLY A N 1
ATOM 641 C CA . GLY A 1 86 ? 9.796 9.149 -3.932 1.00 86.81 86 GLY A CA 1
ATOM 642 C C . GLY A 1 86 ? 8.773 8.905 -5.034 1.00 86.81 86 GLY A C 1
ATOM 643 O O . GLY A 1 86 ? 8.478 7.768 -5.389 1.00 86.81 86 GLY A O 1
ATOM 644 N N . LEU A 1 87 ? 8.300 9.987 -5.648 1.00 87.50 87 LEU A N 1
ATOM 645 C CA . LEU A 1 87 ? 7.319 9.972 -6.745 1.00 87.50 87 LEU A CA 1
ATOM 646 C C . LEU A 1 87 ? 7.758 9.194 -8.004 1.00 87.50 87 LEU A C 1
ATOM 648 O O . LEU A 1 87 ? 6.953 8.969 -8.908 1.00 87.50 87 LEU A O 1
ATOM 652 N N . VAL A 1 88 ? 9.039 8.828 -8.083 1.00 88.56 88 VAL A N 1
ATOM 653 C CA . VAL A 1 88 ? 9.672 8.111 -9.201 1.00 88.56 88 VAL A CA 1
ATOM 654 C C . VAL A 1 88 ? 10.236 6.747 -8.786 1.00 88.56 88 VAL A C 1
ATOM 656 O O . VAL A 1 88 ? 10.997 6.147 -9.538 1.00 88.56 88 VAL A O 1
ATOM 659 N N . CYS A 1 89 ? 9.908 6.248 -7.588 1.00 86.12 89 CYS A N 1
ATOM 660 C CA . CYS A 1 89 ? 10.351 4.918 -7.178 1.00 86.12 89 CYS A CA 1
ATOM 661 C C . CYS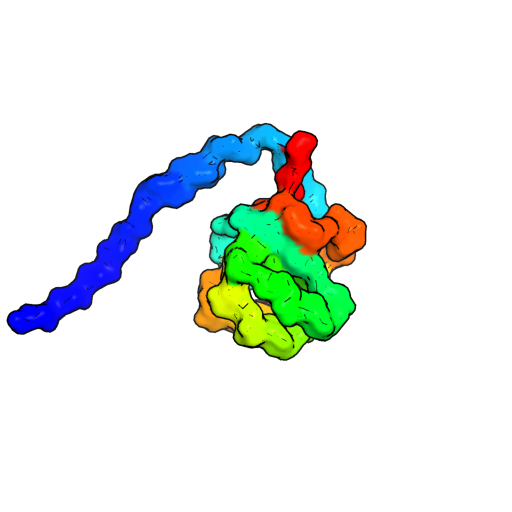 A 1 89 ? 9.624 3.812 -7.960 1.00 86.12 89 CYS A C 1
ATOM 663 O O . CYS A 1 89 ? 8.585 4.035 -8.585 1.00 86.12 89 CYS A O 1
ATOM 665 N N . HIS A 1 90 ? 10.150 2.590 -7.886 1.00 86.56 90 HIS A N 1
ATOM 666 C CA . HIS A 1 90 ? 9.579 1.444 -8.594 1.00 86.56 90 HIS A CA 1
ATOM 667 C C . HIS A 1 90 ? 8.107 1.185 -8.208 1.00 86.56 90 HIS A C 1
ATOM 669 O O . HIS A 1 90 ? 7.278 0.932 -9.074 1.00 86.56 90 HIS A O 1
ATOM 675 N N . ALA A 1 91 ? 7.730 1.377 -6.942 1.00 86.31 91 ALA A N 1
ATOM 676 C CA . ALA A 1 91 ? 6.343 1.253 -6.506 1.00 86.31 91 ALA A CA 1
ATOM 677 C C . ALA A 1 91 ? 5.433 2.360 -7.051 1.00 86.31 91 ALA A C 1
ATOM 679 O O . ALA A 1 91 ? 4.265 2.108 -7.328 1.00 86.31 91 ALA A O 1
ATOM 680 N N . ALA A 1 92 ? 5.957 3.575 -7.229 1.00 88.38 92 ALA A N 1
ATOM 681 C CA . ALA A 1 92 ? 5.207 4.676 -7.818 1.00 88.38 92 ALA A CA 1
ATOM 682 C C . ALA A 1 92 ? 4.895 4.407 -9.301 1.00 88.38 92 ALA A C 1
ATOM 684 O O . ALA A 1 92 ? 3.795 4.693 -9.771 1.00 88.38 92 ALA A O 1
ATOM 685 N N . ILE A 1 93 ? 5.848 3.819 -10.028 1.00 90.62 93 ILE A N 1
ATOM 686 C CA . ILE A 1 93 ? 5.658 3.401 -11.422 1.00 90.62 93 ILE A CA 1
ATOM 687 C C . ILE A 1 93 ? 4.601 2.294 -11.501 1.00 90.62 93 ILE A C 1
ATOM 689 O O . ILE A 1 93 ? 3.631 2.449 -12.239 1.00 90.62 93 ILE A O 1
ATOM 693 N N . LEU A 1 94 ? 4.725 1.245 -10.680 1.00 90.31 94 LEU A N 1
ATOM 694 C CA . LEU A 1 94 ? 3.743 0.155 -10.639 1.00 90.31 94 LEU A CA 1
ATOM 695 C C . LEU A 1 94 ? 2.346 0.659 -10.271 1.00 90.31 94 LEU A C 1
ATOM 697 O O . LEU A 1 94 ? 1.372 0.335 -10.937 1.00 90.31 94 LEU A O 1
ATOM 701 N N . ALA A 1 95 ? 2.223 1.507 -9.253 1.00 90.19 95 ALA A N 1
ATOM 702 C CA . ALA A 1 95 ? 0.929 2.060 -8.875 1.00 90.19 95 ALA A CA 1
ATOM 703 C C . ALA A 1 95 ? 0.239 2.791 -10.037 1.00 90.19 95 ALA A C 1
ATOM 705 O O . ALA A 1 95 ? -0.971 2.654 -10.216 1.00 90.19 95 ALA A O 1
ATOM 706 N N . ARG A 1 96 ? 1.004 3.534 -10.850 1.00 90.94 96 ARG A N 1
ATOM 707 C CA . ARG A 1 96 ? 0.491 4.207 -12.054 1.00 90.94 96 ARG A CA 1
ATOM 708 C C . ARG A 1 96 ? 0.075 3.220 -13.135 1.00 90.94 96 ARG A C 1
ATOM 710 O O . ARG A 1 96 ? -0.976 3.406 -13.735 1.00 90.94 96 ARG A O 1
ATOM 717 N N . GLU A 1 97 ? 0.874 2.185 -13.363 1.00 92.44 97 GLU A N 1
ATOM 718 C CA . GLU A 1 97 ? 0.592 1.151 -14.362 1.00 92.44 97 GLU A CA 1
ATOM 719 C C . GLU A 1 97 ? -0.698 0.383 -14.036 1.00 92.44 97 GLU A C 1
ATOM 721 O O . GLU A 1 97 ? -1.554 0.196 -14.899 1.00 92.44 97 GLU A O 1
ATOM 726 N N . PHE A 1 98 ? -0.892 0.036 -12.762 1.00 89.31 98 PHE A N 1
ATOM 727 C CA . PHE A 1 98 ? -2.058 -0.712 -12.287 1.00 89.31 98 PHE A CA 1
ATOM 728 C C . PHE A 1 98 ? -3.233 0.180 -11.840 1.00 89.31 98 PHE A C 1
ATOM 730 O O . PHE A 1 98 ? -4.279 -0.333 -11.452 1.00 89.31 98 PHE A O 1
ATOM 737 N N . ASN A 1 99 ? -3.101 1.512 -11.920 1.00 90.12 99 ASN A N 1
ATOM 738 C CA . ASN A 1 99 ? -4.102 2.492 -11.466 1.00 90.12 99 ASN A CA 1
ATOM 739 C C . ASN A 1 99 ? -4.574 2.270 -10.015 1.00 90.12 99 ASN A C 1
ATOM 741 O O . ASN A 1 99 ? -5.763 2.374 -9.698 1.00 90.12 99 ASN A O 1
ATOM 745 N N . ILE A 1 100 ? -3.630 1.976 -9.121 1.00 91.62 100 ILE A N 1
ATOM 746 C CA . ILE A 1 100 ? -3.908 1.703 -7.710 1.00 91.62 100 ILE A CA 1
ATOM 747 C C . ILE A 1 100 ? -3.553 2.931 -6.869 1.00 91.62 100 ILE A C 1
ATOM 749 O O . ILE A 1 100 ? -2.443 3.448 -7.006 1.00 91.62 100 ILE A O 1
ATOM 753 N N . PRO A 1 101 ? -4.448 3.380 -5.969 1.00 93.62 101 PRO A N 1
ATOM 754 C CA . PRO A 1 101 ? -4.173 4.454 -5.022 1.00 93.62 101 PRO A CA 1
ATOM 755 C C . PRO A 1 101 ? -2.875 4.207 -4.258 1.00 93.62 101 PRO A C 1
ATOM 757 O O . PRO A 1 101 ? -2.719 3.177 -3.598 1.00 93.62 101 PRO A O 1
ATOM 760 N N . CYS A 1 102 ? -1.942 5.151 -4.363 1.00 93.69 102 CYS A N 1
ATOM 761 C CA . CYS A 1 102 ? -0.598 4.978 -3.832 1.00 93.69 102 CYS A CA 1
ATOM 762 C C . CYS A 1 102 ? -0.073 6.257 -3.194 1.00 93.69 102 CYS A C 1
ATOM 764 O O . CYS A 1 102 ? -0.119 7.330 -3.805 1.00 93.69 102 CYS A O 1
ATOM 766 N N . VAL A 1 103 ? 0.454 6.109 -1.979 1.00 94.00 103 VAL A N 1
ATOM 767 C CA . VAL A 1 103 ? 1.095 7.181 -1.215 1.00 94.00 103 VAL A CA 1
ATOM 768 C C . VAL A 1 103 ? 2.489 6.728 -0.792 1.00 94.00 103 VAL A C 1
ATOM 770 O O . VAL A 1 103 ? 2.681 5.624 -0.288 1.00 94.00 103 VAL A O 1
ATOM 773 N N . VAL A 1 104 ? 3.484 7.579 -1.006 1.00 93.81 104 VAL A N 1
ATOM 774 C CA . VAL A 1 104 ? 4.894 7.277 -0.729 1.00 93.81 104 VAL A CA 1
ATOM 775 C C . VAL A 1 104 ? 5.512 8.352 0.152 1.00 93.81 104 VAL A C 1
ATOM 777 O O . VAL A 1 104 ? 5.080 9.500 0.133 1.00 93.81 104 VAL A O 1
ATOM 780 N N . GLY A 1 105 ? 6.555 8.007 0.903 1.00 91.56 105 GLY A N 1
ATOM 781 C CA . GLY A 1 105 ? 7.271 8.986 1.720 1.00 91.56 105 GLY A CA 1
ATOM 782 C C . GLY A 1 105 ? 6.493 9.405 2.967 1.00 91.56 105 GLY A C 1
ATOM 783 O O . GLY A 1 105 ? 6.519 10.576 3.331 1.00 91.56 105 GLY A O 1
ATOM 784 N N . CYS A 1 106 ? 5.787 8.468 3.602 1.00 89.31 106 CYS A N 1
ATOM 785 C CA . CYS A 1 106 ? 4.961 8.735 4.784 1.00 89.31 106 CYS A CA 1
ATOM 786 C C . CYS A 1 106 ? 5.748 8.682 6.111 1.00 89.31 106 CYS A C 1
ATOM 788 O O . CYS A 1 106 ? 5.154 8.591 7.183 1.00 89.31 106 CYS A O 1
ATOM 790 N N . GLY A 1 107 ? 7.084 8.677 6.061 1.00 88.25 107 GLY A N 1
ATOM 791 C CA . GLY A 1 107 ? 7.918 8.507 7.255 1.00 88.25 107 GLY A CA 1
ATOM 792 C C . GLY A 1 107 ? 7.718 7.138 7.912 1.00 88.25 107 GLY A C 1
ATOM 793 O O . GLY A 1 107 ? 7.232 6.212 7.271 1.00 88.25 107 GLY A O 1
ATOM 794 N N . SER A 1 108 ? 8.107 6.997 9.178 1.00 87.75 108 SER A N 1
ATOM 795 C CA . SER A 1 108 ? 8.037 5.719 9.899 1.00 87.75 108 SER A CA 1
ATOM 796 C C . SER A 1 108 ? 6.669 5.514 10.562 1.00 87.75 108 SER A C 1
ATOM 798 O O . SER A 1 108 ? 6.486 5.960 11.688 1.00 87.75 108 SER A O 1
ATOM 800 N N . PHE A 1 109 ? 5.734 4.828 9.898 1.00 88.69 109 PHE A N 1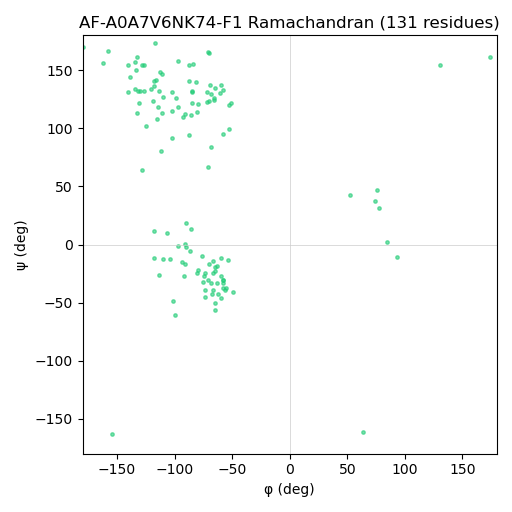
ATOM 801 C CA . PHE A 1 109 ? 4.373 4.569 10.403 1.00 88.69 109 PHE A CA 1
ATOM 802 C C . PHE A 1 109 ? 4.050 3.076 10.605 1.00 88.69 109 PHE A C 1
ATOM 804 O O . PHE A 1 109 ? 3.058 2.747 11.252 1.00 88.69 109 PHE A O 1
ATOM 811 N N . LEU A 1 110 ? 4.869 2.134 10.117 1.00 88.19 110 LEU A N 1
ATOM 812 C CA . LEU A 1 110 ? 4.611 0.684 10.254 1.00 88.19 110 LEU A CA 1
ATOM 813 C C . LEU A 1 110 ? 4.682 0.171 11.698 1.00 88.19 110 LEU A C 1
ATOM 815 O O . LEU A 1 110 ? 4.286 -0.966 11.979 1.00 88.19 110 LEU A O 1
ATOM 819 N N . SER A 1 111 ? 5.240 0.974 12.602 1.00 86.75 111 SER A N 1
ATOM 820 C CA . SER A 1 111 ? 5.242 0.718 14.045 1.00 86.75 111 SER A CA 1
ATOM 821 C C . SER A 1 111 ? 3.916 1.107 14.702 1.00 86.75 111 SER A C 1
ATOM 823 O O . SER A 1 111 ? 3.580 0.563 15.749 1.00 86.75 111 SER A O 1
ATOM 825 N N . GLU A 1 112 ? 3.168 2.025 14.087 1.00 86.75 112 GLU A N 1
ATOM 826 C CA . GLU A 1 112 ? 1.898 2.560 14.594 1.00 86.75 112 GLU A CA 1
ATOM 827 C C . GLU A 1 112 ? 0.687 1.761 14.099 1.00 86.75 112 GLU A C 1
ATOM 829 O O . GLU A 1 112 ? -0.392 1.847 14.682 1.00 86.75 112 GLU A O 1
ATOM 834 N N . ILE A 1 113 ? 0.867 0.954 13.047 1.00 89.31 113 ILE A N 1
ATOM 835 C CA . ILE A 1 113 ? -0.184 0.120 12.461 1.00 89.31 113 ILE A CA 1
ATOM 836 C C . ILE A 1 113 ? 0.066 -1.371 12.660 1.00 89.31 113 ILE A C 1
ATOM 838 O O . ILE A 1 113 ? 1.201 -1.855 12.663 1.00 89.31 113 ILE A O 1
ATOM 842 N N . GLN A 1 114 ? -1.025 -2.122 12.775 1.00 88.94 114 GLN A N 1
ATOM 843 C CA . GLN A 1 114 ? -0.995 -3.578 12.857 1.00 88.94 114 GLN A CA 1
ATOM 844 C C . GLN A 1 114 ? -1.688 -4.209 11.651 1.00 88.94 114 GLN A C 1
ATOM 846 O O . GLN A 1 114 ? -2.718 -3.732 11.179 1.00 88.94 114 GLN A O 1
ATOM 851 N N . SER A 1 115 ? -1.133 -5.317 11.154 1.00 90.44 115 SER A N 1
ATOM 852 C CA . SER A 1 115 ? -1.758 -6.083 10.073 1.00 90.44 115 SER A CA 1
ATOM 853 C C . SER A 1 115 ? -3.160 -6.550 10.470 1.00 90.44 115 SER A C 1
ATOM 855 O O . SER A 1 115 ? -3.344 -7.123 11.540 1.00 90.44 115 SER A O 1
ATOM 857 N N . GLY A 1 116 ? -4.131 -6.354 9.582 1.00 89.06 116 GLY A N 1
ATOM 858 C CA . GLY A 1 116 ? -5.548 -6.643 9.797 1.00 89.06 116 GLY A CA 1
ATOM 859 C C . GLY A 1 116 ? -6.360 -5.454 10.312 1.00 89.06 116 GLY A C 1
ATOM 860 O O . GLY A 1 116 ? -7.585 -5.528 10.299 1.00 89.06 116 GLY A O 1
ATOM 861 N N . GLN A 1 117 ? -5.720 -4.355 10.720 1.00 90.00 117 GLN A N 1
ATOM 862 C CA . GLN A 1 117 ? -6.423 -3.155 11.168 1.00 90.00 117 GLN A CA 1
ATOM 863 C C . GLN A 1 117 ? -7.128 -2.463 10.000 1.00 90.00 117 GLN A C 1
ATOM 865 O O . GLN A 1 117 ? -6.554 -2.306 8.922 1.00 90.00 117 GLN A O 1
ATOM 870 N N . MET A 1 118 ? -8.362 -2.012 10.216 1.00 90.81 118 MET A N 1
ATOM 871 C CA . MET A 1 118 ? -9.100 -1.249 9.214 1.00 90.81 118 MET A CA 1
ATOM 872 C C . MET A 1 118 ? -8.513 0.154 9.071 1.00 90.81 118 MET A C 1
ATOM 874 O O . MET A 1 118 ? -8.443 0.924 10.031 1.00 90.81 118 MET A O 1
ATOM 878 N N . VAL A 1 119 ? -8.110 0.496 7.849 1.00 92.25 119 VAL A N 1
ATOM 879 C CA . VAL A 1 119 ? -7.577 1.816 7.516 1.00 92.25 119 VAL A CA 1
ATOM 880 C C . VAL A 1 119 ? -8.295 2.399 6.310 1.00 92.25 119 VAL A C 1
ATOM 882 O O . VAL A 1 119 ? -8.850 1.700 5.460 1.00 92.25 119 VAL A O 1
ATOM 885 N N . THR A 1 120 ? -8.294 3.721 6.242 1.00 91.81 120 THR A N 1
ATOM 886 C CA . THR A 1 120 ? -8.727 4.492 5.085 1.00 91.81 120 THR A CA 1
ATOM 887 C C . THR A 1 120 ? -7.502 5.146 4.474 1.00 91.81 120 THR A C 1
ATOM 889 O O . THR A 1 120 ? -6.894 6.023 5.085 1.00 91.81 120 THR A O 1
ATOM 892 N N . LEU A 1 121 ? -7.147 4.710 3.270 1.00 92.56 121 LEU A N 1
ATOM 893 C CA . LEU A 1 121 ? -6.130 5.349 2.451 1.00 92.56 121 LEU A CA 1
ATOM 894 C C . LEU A 1 121 ? -6.818 6.385 1.567 1.00 92.56 121 LEU A C 1
ATOM 896 O O . LEU A 1 121 ? -7.588 6.031 0.670 1.00 92.56 121 LEU A O 1
ATOM 900 N N . ASP A 1 122 ? -6.545 7.657 1.821 1.00 92.94 122 ASP A N 1
ATOM 901 C CA . ASP A 1 122 ? -6.898 8.740 0.916 1.00 92.94 122 ASP A CA 1
ATOM 902 C C . ASP A 1 122 ? -5.648 9.176 0.158 1.00 92.94 122 ASP A C 1
ATOM 904 O O . ASP A 1 122 ? -4.884 10.039 0.586 1.00 92.94 122 ASP A O 1
ATOM 908 N N . ALA A 1 123 ? -5.437 8.565 -1.003 1.00 91.38 123 ALA A N 1
ATOM 909 C CA . ALA A 1 123 ? -4.327 8.927 -1.858 1.00 91.38 123 ALA A CA 1
ATOM 910 C C . ALA A 1 123 ? -4.575 10.235 -2.616 1.00 91.38 123 ALA A C 1
ATOM 912 O O . ALA A 1 123 ? -3.637 10.749 -3.203 1.00 91.38 123 ALA A O 1
ATOM 913 N N . SER A 1 124 ? -5.777 10.820 -2.619 1.00 90.06 124 SER A N 1
ATOM 914 C CA . SER A 1 124 ? -5.986 12.145 -3.223 1.00 90.06 124 SER A CA 1
ATOM 915 C C . SER A 1 124 ? -5.386 13.254 -2.362 1.00 90.06 124 SER A C 1
ATOM 917 O O . SER A 1 124 ? -4.795 14.193 -2.889 1.00 90.06 124 SER A O 1
ATOM 919 N N . THR A 1 125 ? -5.517 13.128 -1.042 1.00 88.44 125 THR A N 1
ATOM 920 C CA . THR A 1 125 ? -4.912 14.050 -0.068 1.00 88.44 125 THR A CA 1
ATOM 921 C C . THR A 1 125 ? -3.548 13.575 0.429 1.00 88.44 125 THR A C 1
ATOM 923 O O . THR A 1 125 ? -2.786 14.368 0.975 1.00 88.44 125 THR A O 1
ATOM 926 N N . GLY A 1 126 ? -3.213 12.301 0.199 1.00 90.62 126 GLY A N 1
ATOM 927 C CA . GLY A 1 126 ? -1.967 11.690 0.650 1.00 90.62 126 GLY A CA 1
ATOM 928 C C . GLY A 1 126 ? -1.991 11.330 2.133 1.00 90.62 126 GLY A C 1
ATOM 929 O O . GLY A 1 126 ? -0.954 11.407 2.779 1.00 90.62 126 GLY A O 1
ATOM 930 N N . ILE A 1 127 ? -3.153 10.975 2.687 1.00 91.25 127 ILE A N 1
ATOM 931 C CA . ILE A 1 127 ? -3.358 10.750 4.123 1.00 91.25 127 ILE A CA 1
ATOM 932 C C . ILE A 1 127 ? -3.776 9.299 4.387 1.00 91.25 127 ILE A C 1
ATOM 934 O O . ILE A 1 127 ? -4.585 8.719 3.659 1.00 91.25 127 ILE A O 1
ATOM 938 N N . LEU A 1 128 ? -3.250 8.724 5.470 1.00 91.12 128 LEU A N 1
ATOM 939 C CA . LEU A 1 128 ? -3.691 7.450 6.029 1.00 91.12 128 LEU A CA 1
ATOM 940 C C . LEU A 1 128 ? -4.407 7.681 7.362 1.00 91.12 128 LEU A C 1
ATOM 942 O O . LEU A 1 128 ? -3.854 8.286 8.284 1.00 91.12 128 LEU A O 1
ATOM 946 N N . LEU A 1 129 ? -5.621 7.148 7.469 1.00 90.88 129 LEU A N 1
ATOM 947 C CA . LEU A 1 129 ? -6.435 7.213 8.678 1.00 90.88 129 LEU A CA 1
ATOM 948 C C . LEU A 1 129 ? -6.705 5.804 9.212 1.00 90.88 129 LEU A C 1
ATOM 950 O O . LEU A 1 129 ? -7.062 4.914 8.438 1.00 90.88 129 LEU A O 1
ATOM 954 N N . SER A 1 130 ? -6.590 5.590 10.520 1.00 88.75 130 SER A N 1
ATOM 955 C CA . SER A 1 130 ? -7.058 4.365 11.173 1.00 88.75 130 SER A CA 1
ATOM 956 C C . SER A 1 130 ? -8.522 4.499 11.557 1.00 88.75 130 SER A C 1
ATOM 958 O O . SER A 1 130 ? -8.963 5.553 12.011 1.00 88.75 130 SER A O 1
ATOM 960 N N . GLN A 1 131 ? -9.276 3.417 11.384 1.00 80.75 131 GLN A N 1
ATOM 961 C CA . GLN A 1 131 ? -10.602 3.281 11.971 1.00 80.75 131 GLN A CA 1
ATOM 962 C C . GLN A 1 131 ? -10.415 2.571 13.313 1.00 80.75 131 GLN A C 1
ATOM 964 O O . GLN A 1 131 ? -10.017 1.405 13.349 1.00 80.75 131 GLN A O 1
ATOM 969 N N . SER A 1 132 ? -10.622 3.299 14.405 1.00 63.53 132 SER A N 1
ATOM 970 C CA . SER A 1 132 ? -10.685 2.725 15.748 1.00 63.53 132 SER A CA 1
ATOM 971 C C . SER A 1 132 ? -12.158 2.556 16.113 1.00 63.53 132 SER A C 1
ATOM 973 O O . SER A 1 132 ? -12.906 3.530 16.025 1.00 63.53 132 SER A O 1
ATOM 975 N N . GLU A 1 133 ? -12.569 1.350 16.505 1.00 51.47 133 GLU A N 1
ATOM 976 C CA . GLU A 1 133 ? -13.892 1.106 17.110 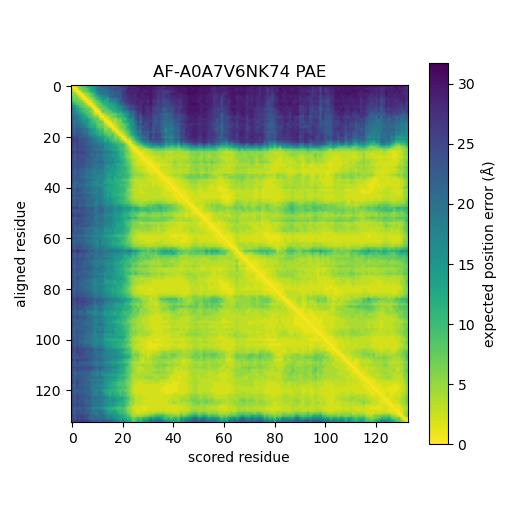1.00 51.47 133 GLU A CA 1
ATOM 977 C C . GLU A 1 133 ? -14.044 1.835 18.462 1.00 51.47 133 GLU A C 1
ATOM 979 O O . GLU A 1 133 ? -13.049 1.922 19.223 1.00 51.47 133 GLU A O 1
#

Radius of gyration: 15.41 Å; Cα contacts (8 Å, |Δi|>4): 279; chains: 1; bounding box: 35×29×53 Å

Sequence (133 aa):
LEILDGRRSLPCDLALALAQHEGKANFITSGYSVVGGRRVGPVRVIRRDNDWASVKPGEIVACSMTSPEVVTVVDRIVGLIIEQGGLVCHAAILAREFNIPCVVGCGSFLSEIQSGQMVTLDASTGILLSQSE

Mean predicted aligned error: 9.48 Å

Foldseek 3Di:
DDDDPPPPPPPCVVVVVVPPPPDDWAFQWFAAFLFFDKAKAFEQEDDDPVSLVVDAAAYAYEYADDDPSCVVCVVRYQYYEYQADDSPDPVSVSCVVSNHTYGYNGHDRSVVDDGRFIWMQGSNRRTITGDDD